Protein AF-A0A7X8VP39-F1 (afdb_monomer_lite)

Foldseek 3Di:
DDPVVVVVVVVVVLVVQQEAEAEQPDDDDADFDPDDDFPWAWDFAQFWKKKKAWPDWKWWKDWNRGTDIDDHSHIYIYDHNITIGIGHPDPPIKTKMWMWIDGPVDIDIDMDID

pLDDT: mean 83.99, std 9.92, ran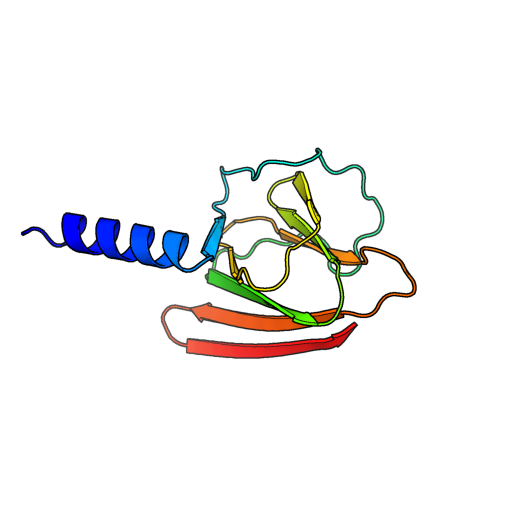ge [56.34, 95.44]

Radius of gyration: 14.67 Å; chains: 1; bounding box: 30×31×46 Å

Secondary structure (DSSP, 8-state):
--HHHHHHHHHHHHHHTTEEEE-TT---SSEEP-----SEEEE--SS-EEEEEEEES-EEEEETTEEEEPPTT-EEEE-TT--EEEEESSTT---EEEEEEE-SS-EEEEEEE-

Sequence (114 aa):
MQFKDKLASLLQSLVDSGLDCHYADSRPPGQRSALKDYYYAPESHSAHVEMIFLCSGALYLHVNGVVFPLDRGKAQVFFMNTVHGEHYLRPEQDYELLWLSLTPYSINLHTTGY

Structure (mmCIF, N/CA/C/O backbone):
data_AF-A0A7X8VP39-F1
#
_entry.id   AF-A0A7X8VP39-F1
#
loop_
_atom_site.group_PDB
_atom_site.id
_atom_site.type_symbol
_atom_site.label_atom_id
_atom_site.label_alt_id
_atom_site.label_comp_id
_atom_site.label_asym_id
_atom_site.label_entity_id
_atom_site.label_seq_id
_atom_site.pdbx_PDB_ins_code
_atom_site.Cartn_x
_atom_site.Cartn_y
_atom_site.Cartn_z
_atom_site.occupancy
_atom_site.B_iso_or_equiv
_atom_site.auth_seq_id
_atom_site.auth_comp_id
_atom_site.auth_asym_id
_atom_site.auth_atom_id
_atom_site.pdbx_PDB_model_num
ATOM 1 N N . MET A 1 1 ? -6.056 12.143 32.713 1.00 56.34 1 MET A N 1
ATOM 2 C CA . MET A 1 1 ? -5.551 11.385 31.550 1.00 56.34 1 MET A CA 1
ATOM 3 C C . MET A 1 1 ? -5.589 12.316 30.355 1.00 56.34 1 MET A C 1
ATOM 5 O O . MET A 1 1 ? -6.663 12.827 30.055 1.00 56.34 1 MET A O 1
ATOM 9 N N . GLN A 1 2 ? -4.435 12.662 29.788 1.00 76.75 2 GLN A N 1
ATOM 10 C CA . GLN A 1 2 ? -4.361 13.701 28.760 1.00 76.75 2 GLN A CA 1
ATOM 11 C C . GLN A 1 2 ? -4.714 13.105 27.391 1.00 76.75 2 GLN A C 1
ATOM 13 O O . GLN A 1 2 ? -4.475 11.927 27.139 1.00 76.75 2 GLN A O 1
ATOM 18 N N . PHE A 1 3 ? -5.284 13.912 26.494 1.00 64.12 3 PHE A N 1
ATOM 19 C CA . PHE A 1 3 ? -5.657 13.507 25.129 1.00 64.12 3 PHE A CA 1
ATOM 20 C C . PHE A 1 3 ? -4.521 12.773 24.385 1.00 64.12 3 PHE A C 1
ATOM 22 O O . PHE A 1 3 ? -4.771 11.800 23.679 1.00 64.12 3 PHE A O 1
ATOM 29 N N . LYS A 1 4 ? -3.267 13.178 24.626 1.00 72.62 4 LYS A N 1
ATOM 30 C CA . LYS A 1 4 ? -2.061 12.546 24.070 1.00 72.62 4 LYS A CA 1
ATOM 31 C C . LYS A 1 4 ? -1.905 11.074 24.471 1.00 72.62 4 LYS A C 1
ATOM 33 O O . LYS A 1 4 ? -1.561 10.264 23.618 1.00 72.62 4 LYS A O 1
ATOM 38 N N . ASP A 1 5 ? -2.229 10.717 25.713 1.00 76.38 5 ASP A N 1
ATOM 39 C CA . ASP A 1 5 ? -2.127 9.335 26.209 1.00 76.38 5 ASP A CA 1
ATOM 40 C C . ASP A 1 5 ? -3.157 8.429 25.518 1.00 76.38 5 ASP A C 1
ATOM 42 O O . ASP A 1 5 ? -2.876 7.284 25.164 1.00 76.38 5 ASP A O 1
ATOM 46 N N . LYS A 1 6 ? -4.364 8.961 25.277 1.00 65.62 6 LYS A N 1
ATOM 47 C CA . LYS A 1 6 ? -5.426 8.251 24.554 1.00 65.62 6 LYS A CA 1
ATOM 48 C C . LYS A 1 6 ? -5.128 8.112 23.069 1.00 65.62 6 LYS A C 1
ATOM 50 O O . LYS A 1 6 ? -5.399 7.054 22.512 1.00 65.62 6 LYS A O 1
ATOM 55 N N . LEU A 1 7 ? -4.546 9.139 22.458 1.00 65.38 7 LEU A N 1
ATOM 56 C CA . LEU A 1 7 ? -4.114 9.086 21.066 1.00 65.38 7 LEU A CA 1
ATOM 57 C C . LEU A 1 7 ? -2.999 8.051 20.870 1.00 65.38 7 LEU A C 1
ATOM 59 O O . LEU A 1 7 ? -3.094 7.233 19.964 1.00 65.38 7 LEU A O 1
ATOM 63 N N . ALA A 1 8 ? -1.995 8.023 21.749 1.00 72.75 8 ALA A N 1
ATOM 64 C CA . ALA A 1 8 ? -0.934 7.018 21.702 1.00 72.75 8 ALA A CA 1
ATOM 65 C C . ALA A 1 8 ? -1.480 5.590 21.885 1.00 72.75 8 ALA A C 1
ATOM 67 O O . ALA A 1 8 ? -1.127 4.695 21.125 1.00 72.75 8 ALA A O 1
ATOM 68 N N . SER A 1 9 ? -2.396 5.385 22.840 1.00 68.69 9 SER A N 1
ATOM 69 C CA . SER A 1 9 ? -3.047 4.086 23.063 1.00 68.69 9 SER A CA 1
ATOM 70 C C . SER A 1 9 ? -3.906 3.637 21.877 1.00 68.69 9 SER A C 1
ATOM 72 O O . SER A 1 9 ? -3.906 2.451 21.550 1.00 68.69 9 SER A O 1
ATOM 74 N N . LEU A 1 10 ? -4.610 4.563 21.218 1.00 68.56 10 LEU A N 1
ATOM 75 C CA . LEU A 1 10 ? -5.369 4.274 20.002 1.00 68.56 10 LEU A CA 1
ATOM 76 C C . LEU A 1 10 ? -4.435 3.872 18.858 1.00 68.56 10 LEU A C 1
ATOM 78 O O . LEU A 1 10 ? -4.662 2.839 18.244 1.00 68.56 10 LEU A O 1
ATOM 82 N N . LEU A 1 11 ? -3.376 4.645 18.603 1.00 65.50 11 LEU A N 1
ATOM 83 C CA . LEU A 1 11 ? -2.395 4.334 17.559 1.00 65.50 11 LEU A CA 1
ATOM 84 C C . LEU A 1 11 ? -1.730 2.975 17.800 1.00 65.50 11 LEU A C 1
ATOM 86 O O . LEU A 1 11 ? -1.625 2.185 16.870 1.00 65.50 11 LEU A O 1
ATOM 90 N N . GLN A 1 12 ? -1.362 2.667 19.047 1.00 71.38 12 GLN A N 1
ATOM 91 C CA . GLN A 1 12 ? -0.820 1.356 19.399 1.00 71.38 12 GLN A CA 1
ATOM 92 C C . GLN A 1 12 ? -1.845 0.241 19.166 1.00 71.38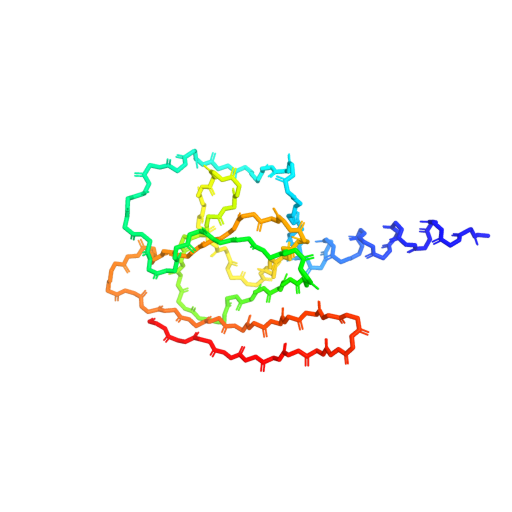 12 GLN A C 1
ATOM 94 O O . GLN A 1 12 ? -1.511 -0.759 18.553 1.00 71.38 12 GLN A O 1
ATOM 99 N N . SER A 1 13 ? -3.107 0.435 19.562 1.00 70.19 13 SER A N 1
ATOM 100 C CA . SER A 1 13 ? -4.164 -0.566 19.341 1.00 70.19 13 SER A CA 1
ATOM 101 C C . SER A 1 13 ? -4.446 -0.794 17.854 1.00 70.19 13 SER A C 1
ATOM 103 O O . SER A 1 13 ? -4.763 -1.907 17.449 1.00 70.19 13 SER A O 1
ATOM 105 N N . LEU A 1 14 ? -4.334 0.253 17.033 1.00 65.56 14 LEU A N 1
ATOM 106 C CA . LEU A 1 14 ? -4.456 0.179 15.577 1.00 65.56 14 LEU A CA 1
ATOM 107 C C . LEU A 1 14 ? -3.299 -0.626 14.964 1.00 65.56 14 LEU A C 1
ATOM 109 O O . LEU A 1 14 ? -3.547 -1.507 14.144 1.00 65.56 14 LEU A O 1
ATOM 113 N N . VAL A 1 15 ? -2.065 -0.399 1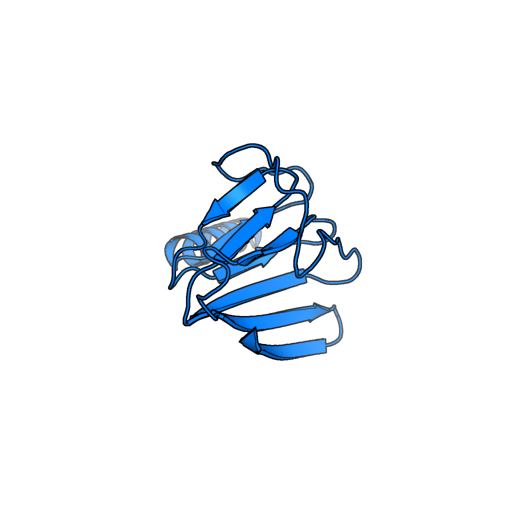5.420 1.00 66.62 15 VAL A N 1
ATOM 114 C CA . VAL A 1 15 ? -0.892 -1.205 15.036 1.00 66.62 15 VAL A CA 1
ATOM 115 C C . VAL A 1 15 ? -1.053 -2.660 15.485 1.00 66.62 15 VAL A C 1
ATOM 117 O O . VAL A 1 15 ? -0.884 -3.575 14.682 1.00 66.62 15 VAL A O 1
ATOM 120 N N . ASP A 1 16 ? -1.474 -2.887 16.731 1.00 73.75 16 ASP A N 1
ATOM 121 C CA . ASP A 1 16 ? -1.732 -4.222 17.287 1.00 73.75 16 ASP A CA 1
ATOM 122 C C . ASP A 1 16 ? -2.868 -4.950 16.540 1.00 73.75 16 ASP A C 1
ATOM 124 O O . ASP A 1 16 ? -2.916 -6.180 16.519 1.00 73.75 16 ASP A O 1
ATOM 128 N N . SER A 1 17 ? -3.759 -4.199 15.881 1.00 68.94 17 SER A N 1
ATOM 129 C CA . SER A 1 17 ? -4.827 -4.723 15.018 1.00 68.94 17 SER A CA 1
ATOM 130 C C . SER A 1 17 ? -4.349 -5.079 13.602 1.00 68.94 17 SER A C 1
ATOM 132 O O . SER A 1 17 ? -5.159 -5.504 12.781 1.00 68.94 17 SER A O 1
ATOM 134 N N . GLY A 1 18 ? -3.054 -4.922 13.304 1.00 74.75 18 GLY A N 1
ATOM 135 C CA . GLY A 1 18 ? -2.458 -5.268 12.014 1.00 74.75 18 GLY A CA 1
ATOM 136 C C . GLY A 1 18 ? -2.393 -4.116 11.010 1.00 74.75 18 GLY A C 1
ATOM 137 O O . GLY A 1 18 ? -2.397 -4.375 9.810 1.00 74.75 18 GLY A O 1
ATOM 138 N N . LEU A 1 19 ? -2.352 -2.860 11.469 1.00 84.69 19 LEU A N 1
ATOM 139 C CA . LEU A 1 19 ? -2.112 -1.704 10.600 1.00 84.69 19 LEU A CA 1
ATOM 140 C C . LEU A 1 19 ? -0.627 -1.348 10.544 1.00 84.69 19 LEU A C 1
ATOM 142 O O . LEU A 1 19 ? -0.007 -1.096 11.577 1.00 84.69 19 LEU A O 1
ATOM 146 N N . ASP A 1 20 ? -0.091 -1.243 9.332 1.00 89.38 20 ASP A N 1
ATOM 147 C CA . ASP A 1 20 ? 1.246 -0.707 9.091 1.00 89.38 20 ASP A CA 1
ATOM 148 C C . ASP A 1 20 ? 1.136 0.745 8.614 1.00 89.38 20 ASP A C 1
ATOM 150 O O . ASP A 1 20 ? 0.525 1.043 7.586 1.00 89.38 20 ASP A O 1
ATOM 154 N N . CYS A 1 21 ? 1.724 1.664 9.377 1.00 90.44 21 CYS A N 1
ATOM 155 C CA . CYS A 1 21 ? 1.670 3.100 9.116 1.00 90.44 21 CYS A CA 1
ATOM 156 C C . CYS A 1 21 ? 2.970 3.599 8.480 1.00 90.44 21 CYS A C 1
ATOM 158 O O . CYS A 1 21 ? 4.054 3.399 9.030 1.00 90.44 21 CYS A O 1
ATOM 160 N N . HIS A 1 22 ? 2.845 4.338 7.380 1.00 92.88 22 HIS A N 1
ATOM 161 C CA . HIS A 1 22 ? 3.961 4.869 6.605 1.00 92.88 22 HIS A CA 1
ATOM 162 C C . HIS A 1 22 ? 3.897 6.392 6.509 1.00 92.88 22 HIS A C 1
ATOM 164 O O . HIS A 1 22 ? 2.883 6.980 6.125 1.00 92.88 22 HIS A O 1
ATOM 170 N N . TYR A 1 23 ? 5.020 7.026 6.817 1.00 93.25 23 TYR A N 1
ATOM 171 C CA . TYR A 1 23 ? 5.237 8.473 6.792 1.00 93.25 23 TYR A CA 1
ATOM 172 C C . TYR A 1 23 ? 6.299 8.831 5.754 1.00 93.25 23 TYR A C 1
ATOM 174 O O . TYR A 1 23 ? 7.179 8.009 5.498 1.00 93.25 23 TYR A O 1
ATOM 182 N N . ALA A 1 24 ? 6.281 10.062 5.236 1.00 89.94 24 ALA A N 1
ATOM 183 C CA . ALA A 1 24 ? 7.206 10.546 4.203 1.00 89.94 24 ALA A CA 1
ATOM 184 C C . ALA A 1 24 ? 8.690 10.218 4.476 1.00 89.94 24 ALA A C 1
ATOM 186 O O . ALA A 1 24 ? 9.407 9.772 3.584 1.00 89.94 24 ALA A O 1
ATOM 187 N N . ASP A 1 25 ? 9.126 10.345 5.732 1.00 88.75 25 ASP A N 1
ATOM 188 C CA . ASP A 1 25 ? 10.527 10.132 6.126 1.00 88.75 25 ASP A CA 1
ATOM 189 C C . ASP A 1 25 ? 10.816 8.715 6.656 1.00 88.75 25 ASP A C 1
ATOM 191 O O . ASP A 1 25 ? 11.938 8.402 7.060 1.00 88.75 25 ASP A O 1
ATOM 195 N N . SER A 1 26 ? 9.809 7.839 6.677 1.00 86.19 26 SER A N 1
ATOM 196 C CA . SER A 1 26 ? 9.938 6.465 7.168 1.00 86.19 26 SER A CA 1
ATOM 197 C C . SER A 1 26 ? 10.212 5.488 6.030 1.00 86.19 26 SER A C 1
ATOM 199 O O . SER A 1 26 ? 9.773 5.680 4.899 1.00 86.19 26 SER A O 1
ATOM 201 N N . ARG A 1 27 ? 10.930 4.406 6.323 1.00 85.62 27 ARG A N 1
ATOM 202 C CA . ARG A 1 27 ? 11.099 3.292 5.391 1.00 85.62 27 ARG A CA 1
ATOM 203 C C . ARG A 1 27 ? 10.773 1.992 6.109 1.00 85.62 27 ARG A C 1
ATOM 205 O O . ARG A 1 27 ? 11.374 1.747 7.158 1.00 85.62 27 ARG A O 1
ATOM 212 N N . PRO A 1 28 ? 9.872 1.165 5.565 1.00 85.06 28 PRO A N 1
ATOM 213 C CA . PRO A 1 28 ? 9.647 -0.159 6.115 1.00 85.06 28 PRO A CA 1
ATOM 214 C C . PRO A 1 28 ? 10.886 -1.048 5.917 1.00 85.06 28 PRO A C 1
ATOM 216 O O . PRO A 1 28 ? 11.753 -0.747 5.084 1.00 85.06 28 PRO A O 1
ATOM 219 N N . PRO A 1 29 ? 11.002 -2.149 6.678 1.00 81.06 29 PRO A N 1
ATOM 220 C CA . PRO A 1 29 ? 12.005 -3.168 6.409 1.00 81.06 29 PRO A CA 1
ATOM 221 C C . PRO A 1 29 ? 11.765 -3.786 5.024 1.00 81.06 29 PRO A C 1
ATOM 223 O O . PRO A 1 29 ? 10.643 -4.133 4.672 1.00 81.06 29 PRO A O 1
ATOM 226 N N . GLY A 1 30 ? 12.823 -3.938 4.230 1.00 76.31 30 GLY A N 1
ATOM 227 C CA . GLY A 1 30 ? 12.718 -4.504 2.887 1.00 76.31 30 GLY A CA 1
ATOM 228 C C . GLY A 1 30 ? 13.949 -4.227 2.033 1.00 76.31 30 GLY A C 1
ATOM 229 O O . GLY A 1 30 ? 14.982 -3.763 2.525 1.00 76.31 30 GLY A O 1
ATOM 230 N N . GLN A 1 31 ? 13.845 -4.520 0.739 1.00 76.88 31 GLN A N 1
ATOM 231 C CA . GLN A 1 31 ? 14.922 -4.268 -0.217 1.00 76.88 31 GLN A CA 1
ATOM 232 C C . GLN A 1 31 ? 14.744 -2.895 -0.867 1.00 76.88 31 GLN A C 1
ATOM 234 O O . GLN A 1 31 ? 13.629 -2.493 -1.196 1.00 76.88 31 GLN A O 1
ATOM 239 N N . ARG A 1 32 ? 15.846 -2.161 -1.078 1.00 78.12 32 ARG A N 1
ATOM 240 C CA . ARG A 1 32 ? 15.800 -0.941 -1.898 1.00 78.12 32 ARG A CA 1
ATOM 241 C C . ARG A 1 32 ? 15.301 -1.303 -3.291 1.00 78.12 32 ARG A C 1
ATOM 243 O O . ARG A 1 32 ? 15.787 -2.269 -3.876 1.00 78.12 32 ARG A O 1
ATOM 250 N N . SER A 1 33 ? 14.353 -0.526 -3.801 1.00 69.88 33 SER A N 1
ATOM 251 C CA . SER A 1 33 ? 13.747 -0.822 -5.089 1.00 69.88 33 SER A CA 1
ATOM 252 C C . SER A 1 33 ? 14.777 -0.758 -6.214 1.00 69.88 33 SER A C 1
ATOM 254 O O . SER A 1 33 ? 15.473 0.245 -6.378 1.00 69.88 33 SER A O 1
ATOM 256 N N . ALA A 1 34 ? 14.832 -1.830 -7.000 1.00 65.50 34 ALA A N 1
ATOM 257 C CA . ALA A 1 34 ? 15.426 -1.858 -8.332 1.00 65.50 34 ALA A CA 1
ATOM 258 C C . ALA A 1 34 ? 14.362 -2.123 -9.417 1.00 65.50 34 ALA A C 1
ATOM 260 O O . ALA A 1 34 ? 14.719 -2.386 -10.567 1.00 65.50 34 ALA A O 1
ATOM 261 N N . LEU A 1 35 ? 13.070 -2.093 -9.052 1.00 66.00 35 LEU A N 1
ATOM 262 C CA . LEU A 1 35 ? 11.971 -2.309 -9.990 1.00 66.00 35 LEU A CA 1
ATOM 263 C C . LEU A 1 35 ? 11.899 -1.133 -10.966 1.00 66.00 35 LEU A C 1
ATOM 265 O O . LEU A 1 35 ? 11.953 0.027 -10.558 1.00 66.00 35 LEU A O 1
ATOM 269 N N . LYS A 1 36 ? 11.822 -1.451 -12.259 1.00 63.03 36 LYS A N 1
ATOM 270 C CA . LYS A 1 36 ? 11.782 -0.463 -13.344 1.00 63.03 36 LYS A CA 1
ATOM 271 C C . LYS A 1 36 ? 10.376 -0.247 -13.905 1.00 63.03 36 LYS A C 1
ATOM 273 O O . LYS A 1 36 ? 10.099 0.853 -14.366 1.00 63.03 36 LYS A O 1
ATOM 278 N N . ASP A 1 37 ? 9.498 -1.244 -13.788 1.00 65.75 37 ASP A N 1
ATOM 279 C CA . ASP A 1 37 ? 8.220 -1.290 -14.505 1.00 65.75 37 ASP A CA 1
ATOM 280 C C . ASP A 1 37 ? 7.038 -1.380 -13.531 1.00 65.75 37 ASP A C 1
ATOM 282 O O . ASP A 1 37 ? 6.413 -2.423 -13.382 1.00 65.75 37 ASP A O 1
ATOM 286 N N . TYR A 1 38 ? 6.746 -0.290 -12.824 1.00 64.81 38 TYR A N 1
ATOM 287 C CA . TYR A 1 38 ? 5.573 -0.215 -11.949 1.00 64.81 38 TYR A CA 1
ATOM 288 C C . TYR A 1 38 ? 4.276 -0.186 -12.757 1.00 64.81 38 TYR A C 1
ATOM 290 O O . TYR A 1 38 ? 4.188 0.538 -13.748 1.00 64.81 38 TYR A O 1
ATOM 298 N N . TYR A 1 39 ? 3.262 -0.932 -12.307 1.00 67.81 39 TYR A N 1
ATOM 299 C CA . TYR A 1 39 ? 1.934 -0.871 -12.923 1.00 67.81 39 TYR A CA 1
ATOM 300 C C . TYR A 1 39 ? 1.191 0.385 -12.463 1.00 67.81 39 TYR A C 1
ATOM 302 O O . TYR A 1 39 ? 0.689 1.149 -13.285 1.00 67.81 39 TYR A O 1
ATOM 310 N N . TYR A 1 40 ? 1.224 0.651 -11.153 1.00 71.75 40 TYR A N 1
ATOM 311 C CA . TYR A 1 40 ? 0.938 1.973 -10.614 1.00 71.75 40 TYR A CA 1
ATOM 312 C C . TYR A 1 40 ? 2.246 2.612 -10.162 1.00 71.75 40 TYR A C 1
ATOM 314 O O . TYR A 1 40 ? 2.893 2.135 -9.222 1.00 71.75 40 TYR A O 1
ATOM 322 N N . ALA A 1 41 ? 2.659 3.652 -10.888 1.00 82.88 41 ALA A N 1
ATOM 323 C CA . ALA A 1 41 ? 3.907 4.348 -10.623 1.00 82.88 41 ALA A CA 1
ATOM 324 C C . ALA A 1 41 ? 3.929 4.906 -9.190 1.00 82.88 41 ALA A C 1
ATOM 326 O O . ALA A 1 41 ? 2.876 5.234 -8.645 1.00 82.88 41 ALA A O 1
ATOM 327 N N . PRO A 1 42 ? 5.111 5.017 -8.565 1.00 85.94 42 PRO A N 1
ATOM 328 C CA . PRO A 1 42 ? 5.204 5.556 -7.220 1.00 85.94 42 PRO A CA 1
ATOM 329 C C . PRO A 1 42 ? 4.776 7.024 -7.199 1.00 85.94 42 PRO A C 1
ATOM 331 O O . PRO A 1 42 ? 5.433 7.870 -7.803 1.00 85.94 42 PRO A O 1
ATOM 334 N N . GLU A 1 43 ? 3.704 7.312 -6.474 1.00 89.12 43 GLU A N 1
ATOM 335 C CA . GLU A 1 43 ? 3.092 8.633 -6.366 1.00 89.12 43 GLU A CA 1
ATOM 336 C C . GLU A 1 43 ? 3.053 9.082 -4.904 1.00 89.12 43 GLU A C 1
ATOM 338 O O . GLU A 1 43 ? 3.195 8.285 -3.972 1.00 89.12 43 GLU A O 1
ATOM 343 N N . SER A 1 44 ? 2.881 10.385 -4.692 1.00 92.50 44 SER A N 1
ATOM 344 C CA . SER A 1 44 ? 2.679 10.945 -3.355 1.00 92.50 44 SER A CA 1
ATOM 345 C C . SER A 1 44 ? 1.575 11.985 -3.370 1.00 92.50 44 SER A C 1
ATOM 347 O O . SER A 1 44 ? 1.508 12.819 -4.275 1.00 92.50 44 SER A O 1
ATOM 349 N N . HIS A 1 45 ? 0.759 11.987 -2.320 1.00 91.00 45 HIS A N 1
ATOM 350 C CA . HIS A 1 45 ? -0.355 12.914 -2.188 1.00 91.00 45 HIS A CA 1
ATOM 351 C C . HIS A 1 45 ? -0.186 13.788 -0.948 1.00 91.00 45 HIS A C 1
ATOM 353 O O . HIS A 1 45 ? 0.027 13.297 0.159 1.00 91.00 45 HIS A O 1
ATOM 359 N N . SER A 1 46 ? -0.278 15.105 -1.127 1.00 93.06 46 SER A N 1
ATOM 360 C CA . SER A 1 46 ? -0.146 16.081 -0.038 1.00 93.06 46 SER A CA 1
ATOM 361 C C . SER A 1 46 ? -1.483 16.469 0.596 1.00 93.06 46 SER A C 1
ATOM 363 O O . SER A 1 46 ? -1.499 17.084 1.658 1.00 93.06 46 SER A O 1
ATOM 365 N N . ALA A 1 47 ? -2.600 16.136 -0.056 1.00 92.94 47 ALA A N 1
ATOM 366 C CA . ALA A 1 47 ? -3.932 16.605 0.318 1.00 92.94 47 ALA A CA 1
ATOM 367 C C . ALA A 1 47 ? -4.725 15.609 1.178 1.00 92.94 47 ALA A C 1
ATOM 369 O O . ALA A 1 47 ? -5.735 15.988 1.778 1.00 92.94 47 ALA A O 1
ATOM 370 N N . HIS A 1 48 ? -4.307 14.344 1.223 1.00 92.06 48 HIS A N 1
ATOM 371 C CA . HIS A 1 48 ? -5.090 13.275 1.830 1.00 92.06 48 HIS A CA 1
ATOM 372 C C . HIS A 1 48 ? -4.219 12.146 2.381 1.00 92.06 48 HIS A C 1
ATOM 374 O O . HIS A 1 48 ? -3.036 12.037 2.066 1.00 92.06 48 HIS A O 1
ATOM 380 N N . VAL A 1 49 ? -4.825 11.344 3.255 1.00 93.88 49 VAL A N 1
ATOM 381 C CA . VAL A 1 49 ? -4.272 10.080 3.759 1.00 93.88 49 VAL A CA 1
ATOM 382 C C . VAL A 1 49 ? -4.908 8.949 2.968 1.00 93.88 49 VAL A C 1
ATOM 384 O O . VAL A 1 49 ? -6.104 9.011 2.673 1.00 93.88 49 VAL A O 1
ATOM 387 N N . GLU A 1 50 ? -4.137 7.917 2.661 1.00 95.19 50 GLU A N 1
ATOM 388 C CA . GLU A 1 50 ? -4.636 6.723 1.982 1.00 95.19 50 GLU A CA 1
ATOM 389 C C . GLU A 1 50 ? -4.464 5.490 2.849 1.00 95.19 50 GLU A C 1
ATOM 391 O O . GLU A 1 50 ? -3.569 5.408 3.688 1.00 95.19 50 GLU A O 1
ATOM 396 N N . MET A 1 51 ? -5.350 4.527 2.655 1.00 93.38 51 MET A N 1
ATOM 397 C CA . MET A 1 51 ? -5.238 3.202 3.222 1.00 93.38 51 MET A CA 1
ATOM 398 C C . MET A 1 51 ? -5.586 2.181 2.152 1.00 93.38 51 MET A C 1
ATOM 400 O O . MET A 1 51 ? -6.621 2.305 1.497 1.00 93.38 51 MET A O 1
ATOM 404 N N . ILE A 1 52 ? -4.752 1.153 2.032 1.00 93.06 52 ILE A N 1
ATOM 405 C CA . ILE A 1 52 ? -5.021 -0.002 1.178 1.00 93.06 52 ILE A CA 1
ATOM 406 C C . ILE A 1 52 ? -5.124 -1.273 2.004 1.00 93.06 52 ILE A C 1
ATOM 408 O O . ILE A 1 52 ? -4.442 -1.445 3.018 1.00 93.06 52 ILE A O 1
ATOM 412 N N . PHE A 1 53 ? -5.963 -2.190 1.545 1.00 90.31 53 PHE A N 1
ATOM 413 C CA . PHE A 1 53 ? -6.086 -3.524 2.107 1.00 90.31 53 PHE A CA 1
ATOM 414 C C . PHE A 1 53 ? -6.158 -4.559 0.989 1.00 90.31 53 PHE A C 1
ATOM 416 O O . PHE A 1 53 ? -7.025 -4.482 0.120 1.00 90.31 53 PHE A O 1
ATOM 423 N N . LEU A 1 54 ? -5.260 -5.546 1.031 1.00 90.56 54 LEU A N 1
ATOM 424 C CA . LEU A 1 54 ? -5.218 -6.643 0.067 1.00 90.56 54 LEU A CA 1
ATOM 425 C C . LEU A 1 54 ? -6.358 -7.631 0.327 1.00 90.56 54 LEU A C 1
ATOM 427 O O . LEU A 1 54 ? -6.305 -8.424 1.271 1.00 90.56 54 LEU A O 1
ATOM 431 N N . CYS A 1 55 ? -7.378 -7.591 -0.529 1.00 86.81 55 CYS A N 1
ATOM 432 C CA . CYS A 1 55 ? -8.541 -8.472 -0.467 1.00 86.81 55 CYS A CA 1
ATOM 433 C C . CYS A 1 55 ? -8.210 -9.865 -1.014 1.00 86.81 55 CYS A C 1
ATOM 435 O O . CYS A 1 55 ? -8.553 -10.883 -0.407 1.00 86.81 55 CYS A O 1
ATOM 437 N N . SER A 1 56 ? -7.513 -9.921 -2.151 1.00 86.56 56 SER A N 1
ATOM 438 C CA . SER A 1 56 ? -7.134 -11.166 -2.820 1.00 86.56 56 SER A CA 1
ATOM 439 C C . SER A 1 56 ? -5.844 -10.992 -3.635 1.00 86.56 56 SER A C 1
ATOM 441 O O . SER A 1 56 ? -5.322 -9.891 -3.762 1.00 86.56 56 SER A O 1
ATOM 443 N N . GLY A 1 57 ? -5.282 -12.089 -4.147 1.00 89.38 57 GLY A N 1
ATOM 444 C CA . GLY A 1 57 ? -4.010 -12.067 -4.880 1.00 89.38 57 GLY A CA 1
ATOM 445 C C . GLY A 1 57 ? -2.763 -11.894 -4.011 1.00 89.38 57 GLY A C 1
ATOM 446 O O . GLY A 1 57 ? -2.752 -12.318 -2.846 1.00 89.38 57 GLY A O 1
ATOM 447 N N . ALA A 1 58 ? -1.711 -11.348 -4.622 1.00 89.50 58 ALA A N 1
ATOM 448 C CA . ALA A 1 58 ? -0.465 -10.939 -3.979 1.00 89.50 58 ALA A CA 1
ATOM 449 C C . ALA A 1 58 ? 0.252 -9.875 -4.827 1.00 89.50 58 ALA A C 1
ATOM 451 O O . ALA A 1 58 ? 0.308 -9.989 -6.050 1.00 89.50 58 ALA A O 1
ATOM 452 N N . LEU A 1 59 ? 0.859 -8.885 -4.174 1.00 90.94 59 LEU A N 1
ATOM 453 C CA . LEU A 1 59 ? 1.579 -7.800 -4.841 1.00 90.94 59 LEU A CA 1
ATOM 454 C C . LEU A 1 59 ? 2.849 -7.413 -4.080 1.00 90.94 59 LEU A C 1
ATOM 456 O O . LEU A 1 59 ? 3.006 -7.716 -2.896 1.00 90.94 59 LEU A O 1
ATOM 460 N N . TYR A 1 60 ? 3.749 -6.735 -4.778 1.00 90.94 60 TYR A N 1
ATOM 461 C CA . TYR A 1 60 ? 4.834 -5.951 -4.216 1.00 90.94 60 TYR A CA 1
ATOM 462 C C . TYR A 1 60 ? 4.368 -4.516 -3.996 1.00 90.94 60 TYR A C 1
ATOM 464 O O . TYR A 1 60 ? 3.939 -3.837 -4.929 1.00 90.94 60 TYR A O 1
ATOM 472 N N . LEU A 1 61 ? 4.500 -4.050 -2.760 1.00 92.00 61 LEU A N 1
ATOM 473 C CA . LEU A 1 61 ? 4.250 -2.669 -2.401 1.00 92.00 61 LEU A CA 1
ATOM 474 C C . LEU A 1 61 ? 5.577 -1.920 -2.371 1.00 92.00 61 LEU A C 1
ATOM 476 O O . LEU A 1 61 ? 6.559 -2.386 -1.786 1.00 92.00 61 LEU A O 1
ATOM 480 N N . HIS A 1 62 ? 5.607 -0.749 -2.992 1.00 92.44 62 HIS A N 1
ATOM 481 C CA . HIS A 1 62 ? 6.691 0.209 -2.847 1.00 92.44 62 HIS A CA 1
ATOM 482 C C . HIS A 1 62 ? 6.288 1.267 -1.837 1.00 92.44 62 HIS A C 1
ATOM 484 O O . HIS A 1 62 ? 5.227 1.858 -1.968 1.00 92.44 62 HIS A O 1
ATOM 490 N N . VAL A 1 63 ? 7.155 1.531 -0.862 1.00 93.44 63 VAL A N 1
ATOM 491 C CA . VAL A 1 63 ? 7.044 2.668 0.055 1.00 93.44 63 VAL A CA 1
ATOM 492 C C . VAL A 1 63 ? 8.403 3.352 0.197 1.00 93.44 63 VAL A C 1
ATOM 494 O O . VAL A 1 63 ? 9.395 2.715 0.554 1.00 93.44 63 VAL A O 1
ATOM 497 N N . ASN A 1 64 ? 8.477 4.653 -0.097 1.00 93.38 64 ASN A N 1
ATOM 498 C CA . ASN A 1 64 ? 9.641 5.530 0.131 1.00 93.38 64 ASN A CA 1
ATOM 499 C C . ASN A 1 64 ? 11.004 4.961 -0.322 1.00 93.38 64 ASN A C 1
ATOM 501 O O . ASN A 1 64 ? 12.049 5.143 0.319 1.00 93.38 64 ASN A O 1
ATOM 505 N N . GLY A 1 65 ? 10.997 4.261 -1.457 1.00 89.50 65 GLY A N 1
ATOM 506 C CA . GLY A 1 65 ? 12.193 3.667 -2.073 1.00 89.50 65 GLY A CA 1
ATOM 507 C C . GLY A 1 65 ? 12.450 2.203 -1.710 1.00 89.50 65 GLY A C 1
ATOM 508 O O . GLY A 1 65 ? 13.445 1.645 -2.169 1.00 89.50 65 GLY A O 1
ATOM 509 N N . VAL A 1 66 ? 11.592 1.581 -0.901 1.00 91.56 66 VAL A N 1
ATOM 510 C CA . VAL A 1 66 ? 11.694 0.177 -0.483 1.00 91.56 66 VAL A CA 1
ATOM 511 C C . VAL A 1 66 ? 10.549 -0.624 -1.079 1.00 91.56 66 VAL A C 1
ATOM 513 O O . VAL A 1 66 ? 9.418 -0.155 -1.073 1.00 91.56 66 VAL A O 1
ATOM 516 N N . VAL A 1 67 ? 10.841 -1.825 -1.572 1.00 89.81 67 VAL A N 1
ATOM 517 C CA . VAL A 1 67 ? 9.836 -2.768 -2.067 1.00 89.81 67 VAL A CA 1
ATOM 518 C C . VAL A 1 67 ? 9.804 -4.010 -1.186 1.00 89.81 67 VAL A C 1
ATOM 520 O O . VAL A 1 67 ? 10.851 -4.540 -0.799 1.00 89.81 67 VAL A O 1
ATOM 523 N N . PHE A 1 68 ? 8.597 -4.475 -0.881 1.00 90.00 68 PHE A N 1
ATOM 524 C CA . PHE A 1 68 ? 8.348 -5.675 -0.091 1.00 90.00 68 PHE A CA 1
ATOM 525 C C . PHE A 1 68 ? 7.021 -6.327 -0.511 1.00 90.00 68 PHE A C 1
ATOM 527 O O . PHE A 1 68 ? 6.141 -5.641 -1.033 1.00 90.00 68 PHE A O 1
ATOM 534 N N . PRO A 1 69 ? 6.876 -7.657 -0.366 1.00 90.19 69 PRO A N 1
ATOM 535 C CA . PRO A 1 69 ? 5.602 -8.318 -0.621 1.00 90.19 69 PRO A CA 1
ATOM 536 C C . PRO A 1 69 ? 4.571 -7.861 0.414 1.00 90.19 69 PRO A C 1
ATOM 538 O O . PRO A 1 69 ? 4.884 -7.769 1.601 1.00 90.19 69 PRO A O 1
ATOM 541 N N . LEU A 1 70 ? 3.351 -7.578 -0.034 1.00 89.62 70 LEU A N 1
ATOM 542 C CA . LEU A 1 70 ? 2.262 -7.196 0.853 1.00 89.62 70 LEU A CA 1
ATOM 543 C C . LEU A 1 70 ? 1.579 -8.443 1.426 1.00 89.62 70 LEU A C 1
ATOM 545 O O . LEU A 1 70 ? 1.012 -9.252 0.688 1.00 89.62 70 LEU A O 1
ATOM 549 N N . ASP A 1 71 ? 1.612 -8.577 2.751 1.00 80.12 71 ASP A N 1
ATOM 550 C CA . ASP A 1 71 ? 0.921 -9.651 3.459 1.00 80.12 71 ASP A CA 1
ATOM 551 C C . ASP A 1 71 ? -0.595 -9.406 3.493 1.00 80.12 71 ASP A C 1
ATOM 553 O O . ASP A 1 71 ? -1.071 -8.306 3.787 1.00 80.12 71 ASP A O 1
ATOM 557 N N . 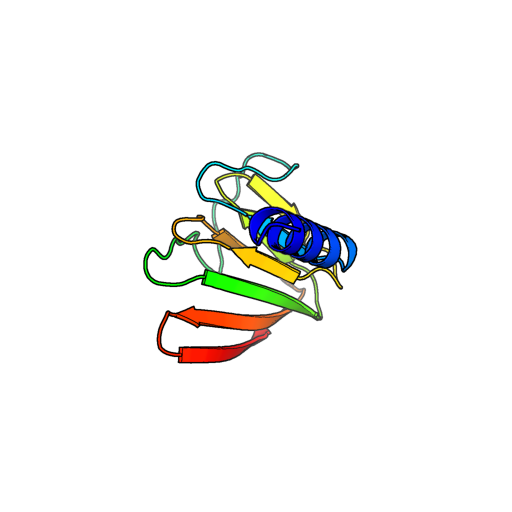ARG A 1 72 ? -1.383 -10.461 3.251 1.00 78.00 72 ARG A N 1
ATOM 558 C CA . ARG A 1 72 ? -2.841 -10.401 3.430 1.00 78.00 72 ARG A CA 1
ATOM 559 C C . ARG A 1 72 ? -3.196 -10.169 4.897 1.00 78.00 72 ARG A C 1
ATOM 561 O O . ARG A 1 72 ? -2.566 -10.721 5.795 1.00 78.00 72 ARG A O 1
ATOM 568 N N . GLY A 1 73 ? -4.271 -9.418 5.126 1.00 73.81 73 GLY A N 1
ATOM 569 C CA . GLY A 1 73 ? -4.801 -9.181 6.470 1.00 73.81 73 GLY A CA 1
ATOM 570 C C . GLY A 1 73 ? -4.159 -8.012 7.215 1.00 73.81 73 GLY A C 1
ATOM 571 O O . GLY A 1 73 ? -4.569 -7.749 8.342 1.00 73.81 73 GLY A O 1
ATOM 572 N N . LYS A 1 74 ? -3.213 -7.291 6.598 1.00 83.69 74 LYS A N 1
ATOM 573 C CA . LYS A 1 74 ? -2.644 -6.060 7.154 1.00 83.69 74 LYS A CA 1
ATOM 574 C C . LYS A 1 74 ? -2.920 -4.867 6.257 1.00 83.69 74 LYS A C 1
ATOM 576 O O . LYS A 1 74 ? -2.428 -4.814 5.129 1.00 83.69 74 LYS A O 1
ATOM 581 N N . ALA A 1 75 ? -3.695 -3.909 6.755 1.00 89.56 75 ALA A N 1
ATOM 582 C CA . ALA A 1 75 ? -3.914 -2.674 6.015 1.00 89.56 75 ALA A CA 1
ATOM 583 C C . ALA A 1 75 ? -2.672 -1.782 6.107 1.00 89.56 75 ALA A C 1
ATOM 585 O O . ALA A 1 75 ? -2.020 -1.697 7.148 1.00 89.56 75 ALA A O 1
ATOM 586 N N . GLN A 1 76 ? -2.360 -1.121 5.002 1.00 93.06 76 GLN A N 1
ATOM 587 C CA . GLN A 1 76 ? -1.233 -0.207 4.891 1.00 93.06 76 GLN A CA 1
ATOM 588 C C . GLN A 1 76 ? -1.794 1.204 4.850 1.00 93.06 76 GLN A C 1
ATOM 590 O O . GLN A 1 76 ? -2.659 1.487 4.026 1.00 93.06 76 GLN A O 1
ATOM 595 N N . VAL A 1 77 ? -1.331 2.071 5.743 1.00 92.94 77 VAL A N 1
ATOM 596 C CA . VAL A 1 77 ? -1.775 3.462 5.846 1.00 92.94 77 VAL A CA 1
ATOM 597 C C . VAL A 1 77 ? -0.649 4.373 5.380 1.00 92.94 77 VAL A C 1
ATOM 599 O O . VAL A 1 77 ? 0.438 4.370 5.955 1.00 92.94 77 V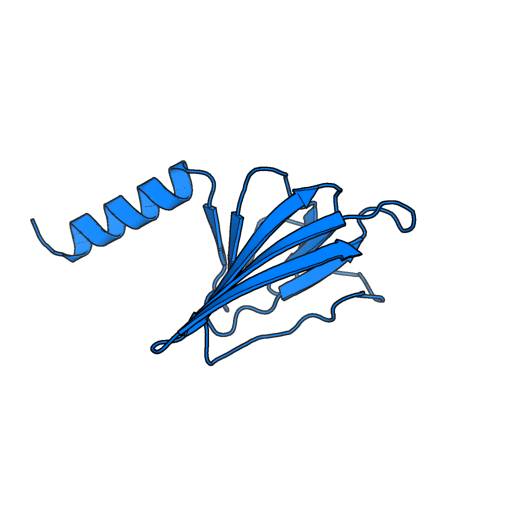AL A O 1
ATOM 602 N N . PHE A 1 78 ? -0.915 5.186 4.366 1.00 94.81 78 PHE A N 1
ATOM 603 C CA . PHE A 1 78 ? 0.011 6.159 3.804 1.00 94.81 78 PHE A CA 1
ATOM 604 C C . PHE A 1 78 ? -0.402 7.562 4.239 1.00 94.81 78 PHE A C 1
ATOM 606 O O . PHE A 1 78 ? -1.415 8.108 3.799 1.00 94.81 78 PHE A O 1
ATOM 613 N N . PHE A 1 79 ? 0.387 8.161 5.129 1.00 94.00 79 PHE A N 1
ATOM 614 C CA . PHE A 1 79 ? 0.209 9.563 5.490 1.00 94.00 79 PHE A CA 1
ATOM 615 C C . PHE A 1 79 ? 0.626 10.497 4.348 1.00 94.00 79 PHE A C 1
ATOM 617 O O . PHE A 1 79 ? 1.312 10.099 3.407 1.00 94.00 79 PHE A O 1
ATOM 624 N N . MET A 1 80 ? 0.218 11.763 4.453 1.00 93.62 80 MET A N 1
ATOM 625 C CA . MET A 1 80 ? 0.528 12.789 3.457 1.00 93.62 80 MET A CA 1
ATOM 626 C C . MET A 1 80 ? 2.024 12.813 3.110 1.00 93.62 80 MET A C 1
ATOM 628 O O . MET A 1 80 ? 2.884 12.788 3.994 1.00 93.62 80 MET A O 1
ATOM 632 N N . ASN A 1 81 ? 2.309 12.926 1.813 1.00 95.06 81 ASN A N 1
ATOM 633 C CA . ASN A 1 81 ? 3.642 12.922 1.205 1.00 95.06 81 ASN A CA 1
ATOM 634 C C . ASN A 1 81 ? 4.417 11.594 1.316 1.00 95.06 81 ASN A C 1
ATOM 636 O O . ASN A 1 81 ? 5.599 11.555 0.979 1.00 95.06 81 ASN A O 1
ATOM 640 N N . THR A 1 82 ? 3.782 10.502 1.746 1.00 95.44 82 THR A N 1
ATOM 641 C CA . THR A 1 82 ? 4.358 9.161 1.603 1.00 95.44 82 THR A CA 1
ATOM 642 C C . THR A 1 82 ? 4.334 8.749 0.134 1.00 95.44 82 THR A C 1
ATOM 644 O O . THR A 1 82 ? 3.273 8.713 -0.489 1.00 95.44 82 THR A O 1
ATOM 647 N N . VAL A 1 83 ? 5.507 8.426 -0.415 1.00 94.12 83 VAL A N 1
ATOM 648 C CA . VAL A 1 83 ? 5.627 7.895 -1.775 1.00 94.12 83 VAL A CA 1
ATOM 649 C C . VAL A 1 83 ? 5.301 6.414 -1.741 1.00 94.12 83 VAL A C 1
ATOM 651 O O . VAL A 1 83 ? 5.980 5.659 -1.039 1.00 94.12 83 VAL A O 1
ATOM 654 N N . HIS A 1 84 ? 4.313 5.987 -2.517 1.00 93.25 84 HIS A N 1
ATOM 655 C CA . HIS A 1 84 ? 3.954 4.582 -2.616 1.00 93.25 84 HIS A CA 1
ATOM 656 C C . HIS A 1 84 ? 3.465 4.209 -4.014 1.00 93.25 84 HIS A C 1
ATOM 658 O O . HIS A 1 84 ? 3.040 5.063 -4.785 1.00 93.25 84 HIS A O 1
ATOM 664 N N . GLY A 1 85 ? 3.583 2.931 -4.356 1.00 91.50 85 GLY A N 1
ATOM 665 C CA . GLY A 1 85 ? 3.188 2.404 -5.658 1.00 91.50 85 GLY A CA 1
ATOM 666 C C . GLY A 1 85 ? 3.098 0.886 -5.641 1.00 91.50 85 GLY A C 1
ATOM 667 O O . GLY A 1 85 ? 3.506 0.239 -4.673 1.00 91.50 85 GLY A O 1
ATOM 668 N N . GLU A 1 86 ? 2.588 0.314 -6.724 1.00 90.75 86 GLU A N 1
ATOM 669 C CA . GLU A 1 86 ? 2.192 -1.093 -6.768 1.00 90.75 86 GLU A CA 1
ATOM 670 C C . GLU A 1 86 ? 2.806 -1.823 -7.950 1.00 90.75 86 GLU A C 1
ATOM 672 O O . GLU A 1 86 ? 2.957 -1.292 -9.057 1.00 90.75 86 GLU A O 1
ATOM 677 N N . HIS A 1 87 ? 3.148 -3.081 -7.706 1.00 84.44 87 HIS A N 1
ATOM 678 C CA . HIS A 1 87 ? 3.680 -3.974 -8.713 1.00 84.44 87 HIS A CA 1
ATOM 679 C C . HIS A 1 87 ? 3.202 -5.397 -8.438 1.00 84.44 87 HIS A C 1
ATOM 681 O O . HIS A 1 87 ? 3.175 -5.833 -7.291 1.00 84.44 87 HIS A O 1
ATOM 687 N N . TYR A 1 88 ? 2.879 -6.170 -9.471 1.00 79.31 88 TYR A N 1
ATOM 688 C CA . TYR A 1 88 ? 2.507 -7.573 -9.290 1.00 79.31 88 TYR A CA 1
ATOM 689 C C . TYR A 1 88 ? 3.615 -8.376 -8.613 1.00 79.31 88 TYR A C 1
ATOM 691 O O . TYR A 1 88 ? 4.798 -8.201 -8.910 1.00 79.31 88 TYR A O 1
ATOM 699 N N . LEU A 1 89 ? 3.250 -9.327 -7.752 1.00 80.81 89 LEU A N 1
ATOM 700 C CA . LEU A 1 89 ? 4.241 -10.279 -7.249 1.00 80.81 89 LEU A CA 1
ATOM 701 C C . LEU A 1 89 ? 4.747 -11.183 -8.386 1.00 80.81 89 LEU A C 1
ATOM 703 O O . LEU A 1 89 ? 5.925 -11.538 -8.437 1.00 80.81 89 LEU A O 1
ATOM 707 N N . ARG A 1 90 ? 3.845 -11.553 -9.304 1.00 80.00 90 ARG A N 1
ATOM 708 C CA . ARG A 1 90 ? 4.107 -12.335 -10.518 1.00 80.00 90 ARG A CA 1
ATOM 709 C C . ARG A 1 90 ? 3.182 -11.832 -11.633 1.00 80.00 90 ARG A C 1
ATOM 711 O O . ARG A 1 90 ? 2.014 -11.626 -11.334 1.00 80.00 90 ARG A O 1
ATOM 718 N N . PRO A 1 91 ? 3.645 -11.689 -12.889 1.00 74.12 91 PRO A N 1
ATOM 719 C CA . PRO A 1 91 ? 2.828 -11.131 -13.974 1.00 74.12 91 PRO A CA 1
ATOM 720 C C . PRO A 1 91 ? 1.506 -11.859 -14.259 1.00 74.12 91 PRO A C 1
ATOM 722 O O . PRO A 1 91 ? 0.603 -11.256 -14.813 1.00 74.12 91 PRO A O 1
ATOM 725 N N . GLU A 1 92 ? 1.396 -13.143 -13.908 1.00 77.44 92 GLU A N 1
ATOM 726 C CA . GLU A 1 92 ? 0.186 -13.955 -14.130 1.00 77.44 92 GLU A CA 1
ATOM 727 C C . GLU A 1 92 ? -0.698 -14.082 -12.878 1.00 77.44 92 GLU A C 1
ATOM 729 O O . GLU A 1 92 ? -1.542 -14.972 -12.797 1.00 77.44 92 GLU A O 1
ATOM 734 N N . GLN A 1 93 ? -0.444 -13.271 -11.849 1.00 82.25 93 GLN A N 1
ATOM 735 C CA . GLN A 1 93 ? -1.169 -13.342 -10.588 1.00 82.25 93 GLN A CA 1
ATOM 736 C C . GLN A 1 93 ? -1.902 -12.036 -10.307 1.00 82.25 93 GLN A C 1
ATOM 738 O O . GLN A 1 93 ? -1.311 -11.103 -9.766 1.00 82.25 93 GLN A O 1
ATOM 743 N N . ASP A 1 94 ? -3.199 -12.045 -10.591 1.00 87.31 94 ASP A N 1
ATOM 744 C CA . ASP A 1 94 ? -4.116 -10.944 -10.311 1.00 87.31 94 ASP A CA 1
ATOM 745 C C . ASP A 1 94 ? -4.171 -10.608 -8.813 1.00 87.31 94 ASP A C 1
ATOM 747 O O . ASP A 1 94 ? -3.925 -11.461 -7.938 1.00 87.31 94 ASP A O 1
ATOM 751 N N . TYR A 1 95 ? -4.538 -9.366 -8.505 1.00 89.88 95 TYR A N 1
ATOM 752 C CA . TYR A 1 95 ? -4.806 -8.919 -7.143 1.00 89.88 95 TYR A CA 1
ATOM 753 C C . TYR A 1 95 ? -5.963 -7.927 -7.053 1.00 89.88 95 TYR A C 1
ATOM 755 O O . TYR A 1 95 ? -6.285 -7.203 -7.991 1.00 89.88 95 TYR A O 1
ATOM 763 N N . GLU A 1 96 ? -6.581 -7.879 -5.873 1.00 89.81 96 GLU A N 1
ATOM 764 C CA . GLU A 1 96 ? -7.659 -6.940 -5.572 1.00 89.81 96 GLU A CA 1
ATOM 765 C C . GLU A 1 96 ? -7.340 -6.163 -4.299 1.00 89.81 96 GLU A C 1
ATOM 767 O O . GLU A 1 96 ? -7.018 -6.753 -3.258 1.00 89.81 96 GLU A O 1
ATOM 772 N N . LEU A 1 97 ? -7.471 -4.841 -4.381 1.00 90.69 97 LEU A N 1
ATOM 773 C CA . LEU A 1 97 ? -7.301 -3.926 -3.261 1.00 90.69 97 LEU A CA 1
ATOM 774 C C . LEU A 1 97 ? -8.597 -3.195 -2.949 1.00 90.69 97 LEU A C 1
ATOM 776 O O . LEU A 1 97 ? -9.278 -2.693 -3.843 1.00 90.69 97 LEU A O 1
ATOM 780 N N . LEU A 1 98 ? -8.878 -3.068 -1.656 1.00 88.56 98 LEU A N 1
ATOM 781 C CA . LEU A 1 98 ? -9.776 -2.055 -1.128 1.00 88.56 98 LEU A CA 1
ATOM 782 C C . LEU A 1 98 ? -8.968 -0.800 -0.808 1.00 88.56 98 LEU A C 1
ATOM 784 O O . LEU A 1 98 ? -7.985 -0.869 -0.069 1.00 88.56 98 LEU A O 1
ATOM 788 N N . TRP A 1 99 ? -9.444 0.334 -1.301 1.00 92.69 99 TRP A N 1
ATOM 789 C CA . TRP A 1 99 ? -8.881 1.652 -1.063 1.00 92.69 99 TRP A CA 1
ATOM 790 C C . TRP A 1 99 ? -9.795 2.489 -0.186 1.00 92.69 99 TRP A C 1
ATOM 792 O O . TRP A 1 99 ? -11.021 2.484 -0.336 1.00 92.69 99 TRP A O 1
ATOM 802 N N . LEU A 1 100 ? -9.172 3.267 0.688 1.00 92.81 100 LEU A N 1
ATOM 803 C CA . LEU A 1 100 ? -9.803 4.353 1.411 1.00 92.81 100 LEU A CA 1
ATOM 804 C C . LEU A 1 100 ? -8.920 5.592 1.305 1.00 92.81 100 LEU A C 1
ATOM 806 O O . LEU A 1 100 ? -7.763 5.559 1.713 1.00 92.81 100 LEU A O 1
ATOM 810 N N . SER A 1 101 ? -9.488 6.699 0.837 1.00 92.56 101 SER A N 1
ATOM 811 C CA . SER A 1 101 ? -8.830 8.009 0.865 1.00 92.56 101 SER A CA 1
ATOM 812 C C . SER A 1 101 ? -9.594 8.934 1.806 1.00 92.56 101 SER A C 1
ATOM 814 O O . SER A 1 101 ? -10.815 9.080 1.701 1.00 92.56 101 SER A O 1
ATOM 816 N N . LEU A 1 102 ? -8.879 9.564 2.734 1.00 92.38 102 LEU A N 1
ATOM 817 C CA . LEU A 1 102 ? -9.432 10.467 3.737 1.00 92.38 102 LEU A CA 1
ATOM 818 C C . LEU A 1 102 ? -8.917 11.886 3.506 1.00 92.38 102 LEU A C 1
ATOM 820 O O . LEU A 1 102 ? -7.719 12.154 3.615 1.00 92.38 102 LEU A O 1
ATOM 824 N N . THR A 1 103 ? -9.844 12.807 3.262 1.00 91.75 103 THR A N 1
ATOM 825 C CA . THR A 1 103 ? -9.590 14.253 3.259 1.00 91.75 103 THR A CA 1
ATOM 826 C C . THR A 1 103 ? -10.289 14.904 4.462 1.00 91.75 103 THR A C 1
ATOM 828 O O . THR A 1 103 ? -11.112 14.257 5.114 1.00 91.75 103 THR A O 1
ATOM 831 N N . PRO A 1 104 ? -10.049 16.196 4.760 1.00 89.81 104 PRO A N 1
ATOM 832 C CA . PRO A 1 104 ? -10.796 16.900 5.806 1.00 89.81 104 PRO A CA 1
ATOM 833 C C . PRO A 1 104 ? -12.319 16.954 5.592 1.00 89.81 104 PRO A C 1
ATOM 835 O O . PRO A 1 104 ? -13.051 17.228 6.541 1.00 89.81 104 PRO A O 1
ATOM 838 N N . TYR A 1 105 ? -12.802 16.723 4.366 1.00 94.06 105 TYR A N 1
ATOM 839 C CA . TYR A 1 105 ? -14.207 16.921 3.992 1.00 94.06 105 TYR A CA 1
ATOM 840 C C . TYR A 1 105 ? -14.896 15.661 3.470 1.00 94.06 105 TYR A C 1
ATOM 842 O O . TYR A 1 105 ? -16.109 15.671 3.261 1.00 94.06 105 TYR A O 1
ATOM 850 N N . SER A 1 106 ? -14.151 14.587 3.217 1.00 92.38 106 SER A N 1
ATOM 851 C CA . SER A 1 106 ? -14.692 13.395 2.575 1.00 92.38 106 SER A CA 1
ATOM 852 C C . SER A 1 106 ? -13.915 12.136 2.923 1.00 92.38 106 SER A C 1
ATOM 854 O O . SER A 1 106 ? -12.715 12.164 3.200 1.00 92.38 106 SER A O 1
ATOM 856 N N . ILE A 1 107 ? -14.634 11.020 2.847 1.00 91.62 107 ILE A N 1
ATOM 857 C CA . ILE A 1 107 ? -14.079 9.673 2.814 1.00 91.62 107 ILE A CA 1
ATOM 858 C C . ILE A 1 107 ? -14.458 9.098 1.452 1.00 91.62 107 ILE A C 1
ATOM 860 O O . ILE A 1 107 ? -15.639 9.076 1.101 1.00 91.62 107 ILE A O 1
ATOM 864 N N . ASN A 1 108 ? -13.470 8.660 0.680 1.00 92.50 108 ASN A N 1
ATOM 865 C CA . ASN A 1 108 ? -13.682 7.904 -0.547 1.00 92.50 108 ASN A CA 1
ATOM 866 C C . ASN A 1 108 ? -13.348 6.436 -0.287 1.00 92.50 108 ASN A C 1
ATOM 868 O O . ASN A 1 108 ? -12.340 6.155 0.355 1.00 92.50 108 ASN A O 1
ATOM 872 N N . LEU A 1 109 ? -14.187 5.527 -0.785 1.00 90.00 109 LEU A N 1
ATOM 873 C CA . LEU A 1 109 ? -13.906 4.097 -0.803 1.00 90.00 109 LEU A CA 1
ATOM 874 C C . LEU A 1 109 ? -14.118 3.567 -2.216 1.00 90.00 109 LEU A C 1
ATOM 876 O O . LEU A 1 109 ? -15.138 3.866 -2.840 1.00 90.00 109 LEU A O 1
ATOM 880 N N . HIS A 1 110 ? -13.181 2.761 -2.694 1.00 88.06 110 HIS A N 1
ATOM 881 C CA . HIS A 1 110 ? -13.297 2.060 -3.968 1.00 88.06 110 HIS A CA 1
ATOM 882 C C . HIS A 1 110 ? -12.448 0.787 -3.953 1.00 88.06 110 HIS A C 1
ATOM 884 O O . HIS A 1 110 ? -11.646 0.580 -3.045 1.00 88.06 110 HIS A O 1
ATOM 890 N N . THR A 1 111 ? -12.630 -0.075 -4.949 1.00 86.88 111 THR A N 1
ATOM 891 C CA . THR A 1 111 ? -11.761 -1.232 -5.167 1.00 86.88 111 THR A CA 1
ATOM 892 C C . THR A 1 111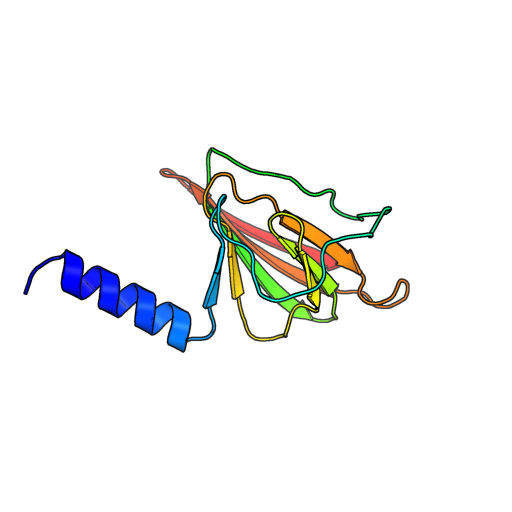 ? -11.043 -1.108 -6.502 1.00 86.88 111 THR A C 1
ATOM 894 O O . THR A 1 111 ? -11.568 -0.518 -7.449 1.00 86.88 111 THR A O 1
ATOM 897 N N . THR A 1 112 ? -9.840 -1.669 -6.578 1.00 88.69 112 THR A N 1
ATOM 898 C CA . THR A 1 112 ? -9.110 -1.866 -7.834 1.00 88.69 112 THR A CA 1
ATOM 899 C C . THR A 1 112 ? -8.788 -3.344 -7.988 1.00 88.69 112 THR A C 1
ATOM 901 O O . THR A 1 112 ? -8.331 -3.975 -7.035 1.00 88.69 112 THR A O 1
ATOM 904 N N . GLY A 1 113 ? -9.031 -3.886 -9.180 1.00 83.88 113 GLY A N 1
ATOM 905 C CA . GLY A 1 113 ? -8.669 -5.247 -9.557 1.00 83.88 113 GLY A CA 1
ATOM 906 C C . GLY A 1 113 ? -7.783 -5.191 -10.790 1.00 83.88 113 GLY A C 1
ATOM 907 O O . GLY A 1 113 ? -8.149 -4.527 -11.765 1.00 83.88 113 GLY A O 1
ATOM 908 N N . TYR A 1 114 ? -6.633 -5.844 -10.706 1.00 78.06 114 TYR A N 1
ATOM 909 C CA . TYR A 1 114 ? -5.617 -5.868 -11.746 1.00 78.06 114 TYR A CA 1
ATOM 910 C C . TYR A 1 114 ? -5.206 -7.306 -12.020 1.00 78.06 114 TYR A C 1
ATOM 912 O O . TYR A 1 114 ? -5.028 -8.050 -11.024 1.00 78.06 114 TYR A O 1
#